Protein AF-A0AAW2D803-F1 (afdb_monomer_lite)

pLDDT: mean 87.12, std 16.49, range [40.22, 98.31]

Foldseek 3Di:
DCLPPPVLCVVLVVVLVVLVVVLVVVVVVCVVVVHDDDVVVSVVVSVVSSSVVSVVVVVPPPPDDDPPDD

Sequence (70 aa):
MELLSTGQLERSRAVREKELLRFLQNIFESAQRKEVVDLGVELMKLTSNMLCKMAASTSCSEKGDEAEKN

InterPro domains:
  IPR036396 Cytochrome P450 superfamily [SSF48264] (2-62)

Organism: NCBI:txid425828

Structure (mmCIF, N/CA/C/O backbone):
data_AF-A0AAW2D803-F1
#
_entry.id   AF-A0AAW2D803-F1
#
loop_
_atom_site.group_PDB
_atom_site.id
_atom_site.type_symbol
_atom_site.label_atom_id
_atom_site.label_alt_id
_atom_site.label_comp_id
_atom_site.label_asym_id
_atom_site.label_entity_id
_atom_site.label_seq_id
_atom_site.pdbx_PDB_ins_code
_atom_site.Cartn_x
_atom_site.Cartn_y
_atom_site.Cartn_z
_atom_site.occupancy
_atom_site.B_iso_or_equiv
_atom_site.auth_seq_id
_atom_site.auth_comp_id
_atom_site.auth_asym_id
_atom_site.auth_atom_id
_atom_site.pdbx_PDB_model_num
ATOM 1 N N . MET A 1 1 ? 2.905 -7.257 -23.076 1.00 67.12 1 MET A N 1
ATOM 2 C CA . MET A 1 1 ? 3.089 -6.464 -21.841 1.00 67.12 1 MET A CA 1
ATOM 3 C C . MET A 1 1 ? 3.550 -7.408 -20.743 1.00 67.12 1 MET A C 1
ATOM 5 O O . MET A 1 1 ? 2.780 -8.267 -20.343 1.00 67.12 1 MET A O 1
ATOM 9 N N . GLU A 1 2 ? 4.789 -7.279 -20.275 1.00 85.25 2 GLU A N 1
ATOM 10 C CA . GLU A 1 2 ? 5.304 -8.071 -19.146 1.00 85.25 2 GLU A CA 1
ATOM 11 C C . GLU A 1 2 ? 5.386 -7.195 -17.893 1.00 85.25 2 GLU A C 1
ATOM 13 O O . GLU A 1 2 ? 6.460 -6.760 -17.475 1.00 85.25 2 GLU A O 1
ATOM 18 N N . LEU A 1 3 ? 4.221 -6.877 -17.325 1.00 89.38 3 LEU A N 1
ATOM 19 C CA . LEU A 1 3 ? 4.076 -5.901 -16.238 1.00 89.38 3 LEU A CA 1
ATOM 20 C C . LEU A 1 3 ? 4.895 -6.252 -14.986 1.00 89.38 3 LEU A C 1
ATOM 22 O O . LEU A 1 3 ? 5.400 -5.366 -14.302 1.00 89.38 3 LEU A O 1
ATOM 26 N N . LEU A 1 4 ? 5.015 -7.549 -14.704 1.00 91.12 4 LEU A N 1
ATOM 27 C CA . LEU A 1 4 ? 5.713 -8.093 -13.539 1.00 91.12 4 LEU A CA 1
ATOM 28 C C . LEU A 1 4 ? 7.095 -8.659 -13.890 1.00 91.12 4 LEU A C 1
ATOM 30 O O . LEU A 1 4 ? 7.687 -9.368 -13.081 1.00 91.12 4 LEU A O 1
ATOM 34 N N . SER A 1 5 ? 7.617 -8.363 -15.085 1.00 92.94 5 SER A N 1
ATOM 35 C CA . SER A 1 5 ? 9.021 -8.651 -15.387 1.00 92.94 5 SER A CA 1
ATOM 36 C C . SER A 1 5 ? 9.927 -7.899 -14.413 1.00 92.94 5 SER A C 1
ATOM 38 O O . SER A 1 5 ? 9.597 -6.804 -13.951 1.00 92.94 5 SER A O 1
ATOM 40 N N . THR A 1 6 ? 11.102 -8.458 -14.135 1.00 93.06 6 THR A N 1
ATOM 41 C CA . THR A 1 6 ? 12.114 -7.835 -13.268 1.00 93.06 6 THR A CA 1
ATOM 42 C C . THR A 1 6 ? 12.428 -6.402 -13.707 1.00 93.06 6 THR A C 1
ATOM 44 O O . THR A 1 6 ? 12.403 -5.486 -12.891 1.00 93.06 6 THR A O 1
ATOM 47 N N . GLY A 1 7 ? 12.603 -6.168 -15.010 1.00 91.12 7 GLY A N 1
ATOM 48 C CA . GLY A 1 7 ? 12.862 -4.831 -15.550 1.00 91.12 7 GLY A CA 1
ATOM 49 C C . GLY A 1 7 ? 11.724 -3.828 -15.313 1.00 91.12 7 GLY A C 1
ATOM 50 O O . GLY A 1 7 ? 11.989 -2.671 -14.985 1.00 91.12 7 GLY A O 1
ATOM 51 N N . GLN A 1 8 ? 10.458 -4.243 -15.443 1.00 91.19 8 GLN A N 1
ATOM 52 C CA . GLN A 1 8 ? 9.323 -3.358 -15.141 1.00 91.19 8 GLN A CA 1
ATOM 53 C C . GLN A 1 8 ? 9.128 -3.161 -13.638 1.00 91.19 8 GLN A C 1
ATOM 55 O O . GLN A 1 8 ? 8.738 -2.072 -13.208 1.00 91.19 8 GLN A O 1
ATOM 60 N N . LEU A 1 9 ? 9.436 -4.171 -12.824 1.00 92.88 9 LEU A N 1
ATOM 61 C CA . LEU A 1 9 ? 9.436 -4.047 -11.371 1.00 92.88 9 LEU A CA 1
ATOM 62 C C . LEU A 1 9 ? 10.478 -3.023 -10.904 1.00 92.88 9 LEU A C 1
ATOM 64 O O . LEU A 1 9 ? 10.146 -2.189 -10.063 1.00 92.88 9 LEU A O 1
ATOM 68 N N . GLU A 1 10 ? 11.678 -3.002 -11.477 1.00 93.44 10 GLU A N 1
ATOM 69 C CA . GLU A 1 10 ? 12.673 -1.974 -11.147 1.00 93.44 10 GLU A CA 1
ATOM 70 C C . GLU A 1 10 ? 12.219 -0.576 -11.588 1.00 93.44 10 GLU A C 1
ATOM 72 O O . GLU A 1 10 ? 12.195 0.356 -10.781 1.00 93.44 10 GLU A O 1
ATOM 77 N N . ARG A 1 11 ? 11.739 -0.428 -12.832 1.00 91.12 11 ARG A N 1
ATOM 78 C CA . ARG A 1 11 ? 11.245 0.864 -13.349 1.00 91.12 11 ARG A CA 1
ATOM 79 C C . ARG A 1 11 ? 10.070 1.432 -12.555 1.00 91.12 11 ARG A C 1
ATOM 81 O O . ARG A 1 11 ? 9.950 2.643 -12.397 1.00 91.12 11 ARG A O 1
ATOM 88 N N . SER A 1 12 ? 9.200 0.571 -12.038 1.00 93.00 12 SER A N 1
ATOM 89 C CA . SER A 1 12 ? 8.015 0.984 -11.278 1.00 93.00 12 SER A CA 1
ATOM 90 C C . SER A 1 12 ? 8.255 1.153 -9.777 1.00 93.00 12 SER A C 1
ATOM 92 O O . SER A 1 12 ? 7.300 1.406 -9.038 1.00 93.00 12 SER A O 1
ATOM 94 N N . ARG A 1 13 ? 9.503 1.054 -9.300 1.00 94.12 13 ARG A N 1
ATOM 95 C CA . ARG A 1 13 ? 9.835 1.184 -7.875 1.00 94.12 13 ARG A CA 1
ATOM 96 C C . ARG A 1 13 ? 9.257 2.458 -7.249 1.00 94.12 13 ARG A C 1
ATOM 98 O O . ARG A 1 13 ? 8.567 2.367 -6.239 1.00 94.12 13 ARG A O 1
ATOM 105 N N . ALA A 1 14 ? 9.454 3.612 -7.888 1.00 93.38 14 ALA A N 1
ATOM 106 C CA . ALA A 1 14 ? 8.943 4.894 -7.395 1.00 93.38 14 ALA A CA 1
ATOM 107 C C . ALA A 1 14 ? 7.403 4.941 -7.335 1.00 93.38 14 ALA A C 1
ATOM 109 O O . ALA A 1 14 ? 6.824 5.497 -6.403 1.00 93.38 14 ALA A O 1
ATOM 110 N N . VAL A 1 15 ? 6.724 4.319 -8.307 1.00 93.25 15 VAL A N 1
ATOM 111 C CA . VAL A 1 15 ? 5.256 4.216 -8.320 1.00 93.25 15 VAL A CA 1
ATOM 112 C C . VAL A 1 15 ? 4.774 3.377 -7.139 1.00 93.25 15 VAL A C 1
ATOM 114 O O . VAL A 1 15 ? 3.872 3.803 -6.420 1.00 93.25 15 VAL A O 1
ATOM 117 N N . ARG A 1 16 ? 5.389 2.210 -6.904 1.00 94.69 16 ARG A N 1
ATOM 118 C CA . ARG A 1 16 ? 5.028 1.343 -5.772 1.00 94.69 16 ARG A CA 1
ATOM 119 C C . ARG A 1 16 ? 5.284 2.022 -4.428 1.00 94.69 16 ARG A C 1
ATOM 121 O O . ARG A 1 16 ? 4.429 1.952 -3.553 1.00 94.69 16 ARG A O 1
ATOM 128 N N . GLU A 1 17 ? 6.413 2.707 -4.272 1.00 96.88 17 GLU A N 1
ATOM 129 C CA . GLU A 1 17 ? 6.742 3.437 -3.044 1.00 96.88 17 GLU A CA 1
ATOM 130 C C . GLU A 1 17 ? 5.704 4.523 -2.735 1.00 96.88 17 GLU A C 1
ATOM 132 O O . GLU A 1 17 ? 5.181 4.588 -1.623 1.00 96.88 17 GLU A O 1
ATOM 137 N N . LYS A 1 18 ? 5.314 5.311 -3.745 1.00 95.88 18 LYS A N 1
ATOM 138 C CA . LYS A 1 18 ? 4.275 6.338 -3.598 1.00 95.88 18 LYS A CA 1
ATOM 139 C C . LYS A 1 18 ? 2.920 5.750 -3.198 1.00 95.88 18 LYS A C 1
ATOM 141 O O . LYS A 1 18 ? 2.252 6.298 -2.322 1.00 95.88 18 LYS A O 1
ATOM 146 N N . GLU A 1 19 ? 2.504 4.646 -3.819 1.00 97.25 19 GLU A N 1
ATOM 147 C CA . GLU A 1 19 ? 1.233 4.004 -3.469 1.00 97.25 19 GLU A CA 1
ATOM 148 C C . GLU A 1 19 ? 1.259 3.388 -2.067 1.00 97.25 19 GLU A C 1
ATOM 150 O O . GLU A 1 19 ? 0.264 3.487 -1.347 1.00 97.25 19 GLU A O 1
ATOM 155 N N . LEU A 1 20 ? 2.390 2.807 -1.655 1.00 97.88 20 LEU A N 1
ATOM 156 C CA . LEU A 1 20 ? 2.566 2.271 -0.306 1.00 97.88 20 LEU A CA 1
ATOM 157 C C . LEU A 1 20 ? 2.496 3.379 0.750 1.00 97.88 20 LEU A C 1
ATOM 159 O O . LEU A 1 20 ? 1.792 3.226 1.745 1.00 97.88 20 LEU A O 1
ATOM 163 N N . LEU A 1 21 ? 3.167 4.512 0.517 1.00 98.12 21 LEU A N 1
ATOM 164 C CA . LEU A 1 21 ? 3.100 5.673 1.408 1.00 98.12 21 LEU A CA 1
ATOM 165 C C . LEU A 1 21 ? 1.666 6.189 1.553 1.00 98.12 21 LEU A C 1
ATOM 167 O O . LEU A 1 21 ? 1.214 6.414 2.673 1.00 98.12 21 LEU A O 1
ATOM 171 N N . ARG A 1 22 ? 0.922 6.304 0.444 1.00 96.81 22 ARG A N 1
ATOM 172 C CA . ARG A 1 22 ? -0.490 6.715 0.478 1.00 96.81 22 ARG A CA 1
ATOM 173 C C . ARG A 1 22 ? -1.352 5.740 1.280 1.00 96.81 22 ARG A C 1
ATOM 175 O O . ARG A 1 22 ? -2.197 6.166 2.058 1.00 96.81 22 ARG A O 1
ATOM 182 N N . PHE A 1 23 ? -1.140 4.437 1.103 1.00 97.94 23 PHE A N 1
ATOM 183 C CA . PHE A 1 23 ? -1.834 3.419 1.892 1.00 97.94 23 PHE A CA 1
ATOM 184 C C . PHE A 1 23 ? -1.541 3.576 3.389 1.00 97.94 23 PHE A C 1
ATOM 186 O O . PHE A 1 23 ? -2.475 3.647 4.183 1.00 97.94 23 PHE A O 1
ATOM 193 N N . LEU A 1 24 ? -0.269 3.702 3.776 1.00 98.25 24 LEU A N 1
ATOM 194 C CA . LEU A 1 24 ? 0.116 3.864 5.180 1.00 98.25 24 LEU A CA 1
ATOM 195 C C . LEU A 1 24 ? -0.471 5.138 5.798 1.00 98.25 24 LEU A C 1
ATOM 197 O O . LEU A 1 24 ? -0.946 5.091 6.930 1.00 98.25 24 LEU A O 1
ATOM 201 N N . GLN A 1 25 ? -0.490 6.248 5.054 1.00 98.12 25 GLN A N 1
ATOM 202 C CA . GLN A 1 25 ? -1.134 7.493 5.483 1.00 98.12 25 GLN A CA 1
ATOM 203 C C . GLN A 1 25 ? -2.629 7.287 5.745 1.00 98.12 25 GLN A C 1
ATOM 205 O O . GLN A 1 25 ? -3.101 7.610 6.832 1.00 98.12 25 GLN A O 1
ATOM 210 N N . ASN A 1 26 ? -3.355 6.658 4.818 1.00 96.69 26 ASN A N 1
ATOM 211 C CA . ASN A 1 26 ? -4.786 6.394 4.984 1.00 96.69 26 ASN A CA 1
ATOM 212 C C . ASN A 1 26 ? -5.082 5.511 6.208 1.00 96.69 26 ASN A C 1
ATOM 214 O O . ASN A 1 26 ? -6.018 5.783 6.965 1.00 96.69 26 ASN A O 1
ATOM 218 N N . ILE A 1 27 ? -4.287 4.455 6.423 1.00 98.25 27 ILE A N 1
ATOM 219 C CA . ILE A 1 27 ? -4.430 3.580 7.595 1.00 98.25 27 ILE A CA 1
ATOM 220 C C . ILE A 1 27 ? -4.132 4.353 8.881 1.00 98.25 27 ILE A C 1
ATOM 222 O O . ILE A 1 27 ? -4.881 4.240 9.851 1.00 98.25 27 ILE A O 1
ATOM 226 N N . PHE A 1 28 ? -3.075 5.167 8.888 1.00 98.19 28 PHE A N 1
ATOM 227 C CA . PHE A 1 28 ? -2.702 5.975 10.044 1.00 98.19 28 PHE A CA 1
ATOM 228 C C . PHE A 1 28 ? -3.791 6.988 10.413 1.00 98.19 28 PHE A C 1
ATOM 230 O O . PHE A 1 28 ? -4.182 7.076 11.575 1.00 98.19 28 PHE A O 1
ATOM 237 N N . GLU A 1 29 ? -4.341 7.699 9.432 1.00 98.25 29 GLU A N 1
ATOM 238 C CA . GLU A 1 29 ? -5.450 8.631 9.643 1.00 98.25 29 GLU A CA 1
ATOM 239 C C . GLU A 1 29 ? -6.706 7.922 10.174 1.00 98.25 29 GLU A C 1
ATOM 241 O O . GLU A 1 29 ? -7.359 8.412 11.096 1.00 98.25 29 GLU A O 1
ATOM 246 N N . SER A 1 30 ? -7.025 6.739 9.644 1.00 97.88 30 SER A N 1
ATOM 247 C CA . SER A 1 30 ? -8.158 5.931 10.121 1.00 97.88 30 SER A CA 1
ATOM 248 C C . SER A 1 30 ? -7.944 5.465 11.565 1.00 97.88 30 SER A C 1
ATOM 250 O O . SER A 1 30 ? -8.860 5.519 12.387 1.00 97.88 30 SER A O 1
ATOM 252 N N . ALA A 1 31 ? -6.708 5.096 11.920 1.00 97.25 31 ALA A N 1
ATOM 253 C CA . ALA A 1 31 ? -6.337 4.739 13.286 1.00 97.25 31 ALA A CA 1
ATOM 254 C C . ALA A 1 31 ? -6.459 5.931 14.251 1.00 97.25 31 ALA A C 1
ATOM 256 O O . ALA A 1 31 ? -6.982 5.770 15.355 1.00 97.25 31 ALA A O 1
ATOM 257 N N . GLN A 1 32 ? -6.054 7.138 13.836 1.00 98.31 32 GLN A N 1
ATOM 258 C CA . GLN A 1 32 ? -6.252 8.362 14.626 1.00 98.31 32 GLN A CA 1
ATOM 259 C C . GLN A 1 32 ? -7.736 8.642 14.895 1.00 98.31 32 GLN A C 1
ATOM 261 O O . GLN A 1 32 ? -8.093 9.082 15.989 1.00 98.31 32 GLN A O 1
ATOM 266 N N . ARG A 1 33 ? -8.607 8.337 13.925 1.00 98.25 33 ARG A N 1
ATOM 267 C CA . ARG A 1 33 ? -10.068 8.435 14.064 1.00 98.25 33 ARG A CA 1
ATOM 268 C C . ARG A 1 33 ? -10.705 7.249 14.799 1.00 98.25 33 ARG A C 1
ATOM 270 O O . ARG A 1 33 ? -11.904 7.282 15.058 1.00 98.25 33 ARG A O 1
ATOM 277 N N . LYS A 1 34 ? -9.916 6.239 15.191 1.00 97.88 34 LYS A N 1
ATOM 278 C CA . LYS A 1 34 ? -10.370 4.980 15.817 1.00 97.88 34 LYS A CA 1
ATOM 279 C C . LYS A 1 34 ? -11.392 4.219 14.962 1.00 97.88 34 LYS A C 1
ATOM 281 O O . LYS A 1 34 ? -12.289 3.565 15.491 1.00 97.88 34 LYS A O 1
ATOM 286 N N . GLU A 1 35 ? -11.263 4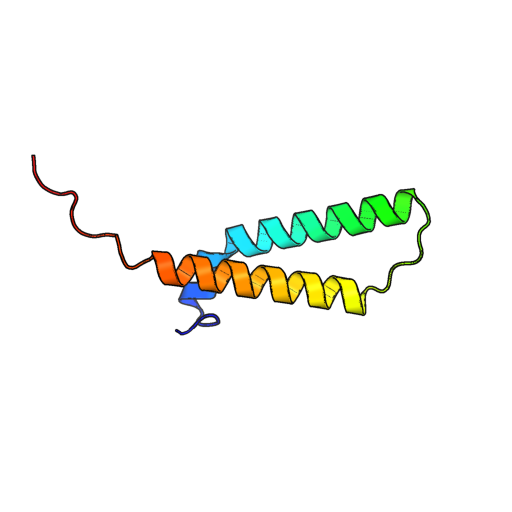.310 13.644 1.00 98.31 35 GLU A N 1
ATOM 287 C CA . GLU A 1 35 ? -12.126 3.603 12.703 1.00 98.31 35 GLU A CA 1
ATOM 288 C C . GLU A 1 35 ? -11.723 2.129 12.595 1.00 98.31 35 GLU A C 1
ATOM 290 O O . GLU A 1 35 ? -10.539 1.784 12.593 1.00 98.31 35 GLU A O 1
ATOM 295 N N . VAL A 1 36 ? -12.718 1.248 12.481 1.00 97.50 36 VAL A N 1
ATOM 296 C CA . VAL A 1 36 ? -12.484 -0.151 12.113 1.00 97.50 36 VAL A CA 1
ATOM 297 C C . VAL A 1 36 ? -12.246 -0.203 10.609 1.00 97.50 36 VAL A C 1
ATOM 299 O O . VAL A 1 36 ? -13.096 0.222 9.830 1.00 97.50 36 VAL A O 1
ATOM 302 N N . VAL A 1 37 ? -11.095 -0.737 10.208 1.00 97.19 37 VAL A N 1
ATOM 303 C CA . VAL A 1 37 ? -10.697 -0.850 8.803 1.00 97.19 37 VAL A CA 1
ATOM 304 C C . VAL A 1 37 ? -10.575 -2.317 8.420 1.00 97.19 37 VAL A C 1
ATOM 306 O O . VAL A 1 37 ? -9.875 -3.085 9.080 1.00 97.19 37 VAL A O 1
ATOM 309 N N . ASP A 1 38 ? -11.217 -2.696 7.317 1.00 97.88 38 ASP A N 1
ATOM 310 C CA . ASP A 1 38 ? -10.961 -3.975 6.660 1.00 97.88 38 ASP A CA 1
ATOM 311 C C . ASP A 1 38 ? -9.656 -3.883 5.856 1.00 97.88 38 ASP A C 1
ATOM 313 O O . ASP A 1 38 ? -9.599 -3.320 4.758 1.00 97.88 38 ASP A O 1
ATOM 317 N N . LEU A 1 39 ? -8.584 -4.443 6.416 1.00 96.81 39 LEU A N 1
ATOM 318 C CA . LEU A 1 39 ? -7.272 -4.444 5.770 1.00 96.81 39 LEU A CA 1
ATOM 319 C C . LEU A 1 39 ? -7.238 -5.275 4.484 1.00 96.81 39 LEU A C 1
ATOM 321 O O . LEU A 1 39 ? -6.446 -4.962 3.598 1.00 96.81 39 LEU A O 1
ATOM 325 N N . GLY A 1 40 ? -8.079 -6.303 4.348 1.00 98.00 40 GLY A N 1
ATOM 326 C CA . GLY A 1 40 ? -8.159 -7.101 3.125 1.00 98.00 40 GLY A CA 1
ATOM 327 C C . GLY A 1 40 ? -8.644 -6.256 1.949 1.00 98.00 40 GLY A C 1
ATOM 328 O O . GLY A 1 40 ? -8.031 -6.262 0.878 1.00 98.00 40 GLY A O 1
ATOM 329 N N . VAL A 1 41 ? -9.688 -5.456 2.176 1.00 97.19 41 VAL A N 1
ATOM 330 C CA . VAL A 1 41 ? -10.207 -4.500 1.186 1.00 97.19 41 VAL A CA 1
ATOM 331 C C . VAL A 1 41 ? -9.170 -3.426 0.852 1.00 97.19 41 VAL A C 1
ATOM 333 O O . VAL A 1 41 ? -8.941 -3.139 -0.326 1.00 97.19 41 VAL A O 1
ATOM 336 N N . GLU A 1 42 ? -8.504 -2.845 1.851 1.00 97.56 42 GLU A N 1
ATOM 337 C CA . GLU A 1 42 ? -7.504 -1.795 1.608 1.00 97.56 42 GLU A CA 1
ATOM 338 C C . GLU A 1 42 ? -6.254 -2.318 0.876 1.00 97.56 42 GLU A C 1
ATOM 340 O O . GLU A 1 42 ? -5.741 -1.654 -0.029 1.00 97.56 42 GLU A O 1
ATOM 345 N N . LEU A 1 43 ? -5.800 -3.539 1.172 1.00 97.88 43 LEU A N 1
ATOM 346 C CA . LEU A 1 43 ? -4.697 -4.185 0.448 1.00 97.88 43 LEU A CA 1
ATOM 347 C C . LEU A 1 43 ? -5.077 -4.548 -0.994 1.00 97.88 43 LEU A C 1
ATOM 349 O O . LEU A 1 43 ? -4.255 -4.407 -1.909 1.00 97.88 43 LEU A O 1
ATOM 353 N N . MET A 1 44 ? -6.325 -4.964 -1.230 1.00 97.56 44 MET A N 1
ATOM 354 C CA . MET A 1 44 ? -6.833 -5.190 -2.585 1.00 97.56 44 MET A CA 1
ATOM 355 C C . MET A 1 44 ? -6.842 -3.880 -3.388 1.00 97.56 44 MET A C 1
ATOM 357 O O . MET A 1 44 ? -6.361 -3.853 -4.525 1.00 97.56 44 MET A O 1
ATOM 361 N N . LYS A 1 45 ? -7.292 -2.769 -2.784 1.00 96.56 45 LYS A N 1
ATOM 362 C CA . LYS A 1 45 ? -7.224 -1.430 -3.399 1.00 96.56 45 LYS A CA 1
ATOM 363 C C . LYS A 1 45 ? -5.785 -1.010 -3.694 1.00 96.56 45 LYS A C 1
ATOM 365 O O . LYS A 1 45 ? -5.523 -0.489 -4.779 1.00 96.56 45 LYS A O 1
ATOM 370 N N . LEU A 1 46 ? -4.851 -1.223 -2.765 1.00 97.50 46 LEU A N 1
ATOM 371 C CA . LEU A 1 46 ? -3.430 -0.916 -2.962 1.00 97.50 46 LEU A CA 1
ATOM 372 C C . LEU A 1 46 ? -2.874 -1.646 -4.190 1.00 97.50 46 LEU A C 1
ATOM 374 O O . LEU A 1 46 ? -2.328 -1.013 -5.095 1.00 97.50 46 LEU A O 1
ATOM 378 N N . THR A 1 47 ? -3.081 -2.962 -4.248 1.00 95.88 47 THR A N 1
ATOM 379 C CA . THR A 1 47 ? -2.590 -3.815 -5.339 1.00 95.88 47 THR A CA 1
ATOM 380 C C . THR A 1 47 ? -3.199 -3.407 -6.679 1.00 95.88 47 THR A C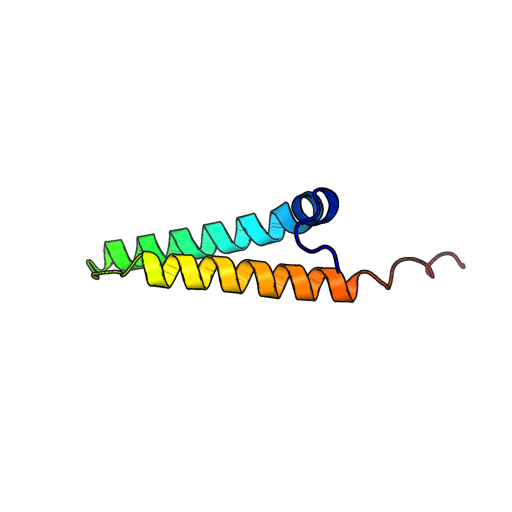 1
ATOM 382 O O . THR A 1 47 ? -2.477 -3.241 -7.663 1.00 95.88 47 THR A O 1
ATOM 385 N N . SER A 1 48 ? -4.513 -3.160 -6.716 1.00 95.12 48 SER A N 1
ATOM 386 C CA . SER A 1 48 ? -5.198 -2.702 -7.928 1.00 95.12 48 SER A CA 1
ATOM 387 C C . SER A 1 48 ? -4.660 -1.355 -8.415 1.00 95.12 48 SER A C 1
ATOM 389 O O . SER A 1 48 ? -4.399 -1.195 -9.606 1.00 95.12 48 SER A O 1
ATOM 391 N N . ASN A 1 49 ? -4.462 -0.389 -7.515 1.00 93.62 49 ASN A N 1
ATOM 392 C CA . ASN A 1 49 ? -3.955 0.934 -7.878 1.00 93.62 49 ASN A CA 1
ATOM 393 C C . ASN A 1 49 ? -2.516 0.879 -8.407 1.00 93.62 49 ASN A C 1
ATOM 395 O O . ASN A 1 49 ? -2.207 1.543 -9.400 1.00 93.62 49 ASN A O 1
ATOM 399 N N . MET A 1 50 ? -1.652 0.074 -7.778 1.00 94.19 50 MET A N 1
ATOM 400 C CA . MET A 1 50 ? -0.285 -0.154 -8.250 1.00 94.19 50 MET A CA 1
ATOM 401 C C . MET A 1 50 ? -0.286 -0.745 -9.661 1.00 94.19 50 MET A C 1
ATOM 403 O O . MET A 1 50 ? 0.340 -0.171 -10.547 1.00 94.19 50 MET A O 1
ATOM 407 N N . LEU A 1 51 ? -1.024 -1.835 -9.899 1.00 93.00 51 LEU A N 1
ATOM 408 C CA . LEU A 1 51 ? -1.055 -2.502 -11.205 1.00 93.00 51 LEU A CA 1
ATOM 409 C C . LEU A 1 51 ? -1.598 -1.592 -12.311 1.00 93.00 51 LEU A C 1
ATOM 411 O O . LEU A 1 51 ? -0.985 -1.516 -13.374 1.00 93.00 51 LEU A O 1
ATOM 415 N N . CYS A 1 52 ? -2.678 -0.845 -12.057 1.00 92.81 52 CYS A N 1
ATOM 416 C CA . CYS A 1 52 ? -3.223 0.111 -13.025 1.00 92.81 52 CYS A CA 1
ATOM 417 C C . CYS A 1 52 ? -2.203 1.197 -13.394 1.00 92.81 52 CYS A C 1
ATOM 419 O O . CYS A 1 52 ? -2.006 1.496 -14.572 1.00 92.81 52 CYS A O 1
ATOM 421 N N . LYS A 1 53 ? -1.516 1.773 -12.399 1.00 91.56 53 LYS A N 1
ATOM 422 C CA . LYS A 1 53 ? -0.498 2.810 -12.630 1.00 91.56 53 LYS A CA 1
ATOM 423 C C . LYS A 1 53 ? 0.728 2.253 -13.334 1.00 91.56 53 LYS A C 1
ATOM 425 O O . LYS A 1 53 ? 1.238 2.889 -14.252 1.00 91.56 53 LYS A O 1
ATOM 430 N N . MET A 1 54 ? 1.184 1.068 -12.942 1.00 93.00 54 MET A N 1
ATOM 431 C CA . MET A 1 54 ? 2.283 0.380 -13.611 1.00 93.00 54 MET A CA 1
ATOM 432 C C . MET A 1 54 ? 1.927 0.103 -15.078 1.00 93.00 54 MET A C 1
ATOM 434 O O . MET A 1 54 ? 2.714 0.441 -15.955 1.00 93.00 54 MET A O 1
ATOM 438 N N . ALA A 1 55 ? 0.723 -0.403 -15.363 1.00 91.31 55 ALA A N 1
ATOM 439 C CA . ALA A 1 55 ? 0.265 -0.681 -16.724 1.00 91.31 55 ALA A CA 1
ATOM 440 C C . ALA A 1 55 ? 0.211 0.594 -17.582 1.00 91.31 55 ALA A C 1
ATOM 442 O O . ALA A 1 55 ? 0.790 0.621 -18.669 1.00 91.31 55 ALA A O 1
ATOM 443 N N . ALA A 1 56 ? -0.373 1.677 -17.057 1.00 87.81 56 ALA A N 1
ATOM 444 C CA . ALA A 1 56 ? -0.415 2.977 -17.732 1.00 87.81 56 ALA A CA 1
ATOM 445 C C . ALA A 1 56 ? 0.989 3.562 -17.986 1.00 87.81 56 ALA A C 1
ATOM 447 O O . ALA A 1 56 ? 1.244 4.173 -19.023 1.00 87.81 56 ALA A O 1
ATOM 448 N N . SER A 1 57 ? 1.924 3.339 -17.058 1.00 80.44 57 SER A N 1
ATOM 449 C CA . SER A 1 57 ? 3.320 3.774 -17.202 1.00 80.44 57 SER A CA 1
ATOM 450 C C . SER A 1 57 ? 4.040 2.990 -18.300 1.00 80.44 57 SER A C 1
ATOM 452 O O . SER A 1 57 ? 4.824 3.561 -19.053 1.00 80.44 57 SER A O 1
ATOM 454 N N . THR A 1 58 ? 3.754 1.690 -18.431 1.00 77.19 58 THR A N 1
ATOM 455 C CA . THR A 1 58 ? 4.341 0.865 -19.495 1.00 77.19 58 THR A CA 1
ATOM 456 C C . THR A 1 58 ? 3.817 1.215 -20.885 1.00 77.19 58 THR A C 1
ATOM 458 O O . THR A 1 58 ? 4.591 1.166 -21.835 1.00 77.19 58 THR A O 1
ATOM 461 N N . SER A 1 59 ? 2.549 1.618 -21.016 1.00 67.69 59 SER A N 1
ATOM 462 C CA . SER A 1 59 ? 1.959 1.999 -22.309 1.00 67.69 59 SER A CA 1
ATOM 463 C C . SER A 1 59 ? 2.464 3.336 -22.861 1.00 67.69 59 SER A C 1
ATOM 465 O O . SER A 1 5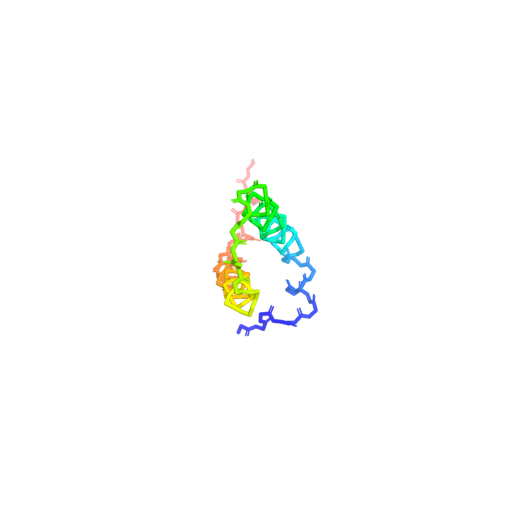9 ? 2.379 3.562 -24.059 1.00 67.69 59 SER A O 1
ATOM 467 N N . CYS A 1 60 ? 3.012 4.218 -22.019 1.00 58.62 60 CYS A N 1
ATOM 468 C CA . CYS A 1 60 ? 3.567 5.508 -22.451 1.00 58.62 60 CYS A CA 1
ATOM 469 C C . CYS A 1 60 ? 5.081 5.465 -22.736 1.00 58.62 60 CYS A C 1
ATOM 471 O O . CYS A 1 60 ? 5.669 6.495 -23.059 1.00 58.62 60 CYS A O 1
ATOM 473 N N . SER A 1 61 ? 5.720 4.295 -22.630 1.00 57.12 61 SER A N 1
ATOM 474 C CA . SER A 1 61 ? 7.171 4.133 -22.800 1.00 57.12 61 SER A CA 1
ATOM 475 C C . SER A 1 61 ? 7.626 3.963 -24.263 1.00 57.12 61 SER A C 1
ATOM 477 O O . SER A 1 61 ? 8.815 3.761 -24.490 1.00 57.12 61 SER A O 1
ATOM 479 N N . GLU A 1 62 ? 6.727 4.058 -25.251 1.00 53.38 62 GLU A N 1
ATOM 480 C CA . GLU A 1 62 ? 7.053 3.964 -26.692 1.00 53.38 62 GLU A CA 1
ATOM 481 C C . GLU A 1 62 ? 7.521 5.293 -27.325 1.00 53.38 62 GLU A C 1
ATOM 483 O O . GLU A 1 62 ? 7.766 5.352 -28.526 1.00 53.38 62 GLU A O 1
ATOM 488 N N . LYS A 1 63 ? 7.690 6.374 -26.551 1.00 48.38 63 LYS A N 1
ATOM 489 C CA . LYS A 1 63 ? 8.244 7.648 -27.049 1.00 48.38 63 LYS A CA 1
ATOM 490 C C . LYS A 1 63 ? 9.539 7.993 -26.334 1.00 48.38 63 LYS A C 1
ATOM 492 O O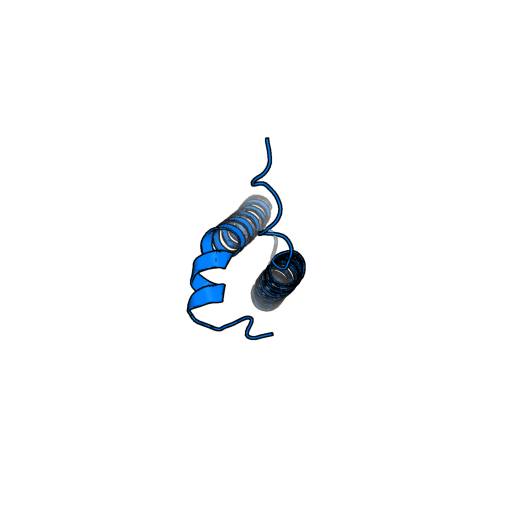 . LYS A 1 63 ? 9.544 8.697 -25.329 1.00 48.38 63 LYS A O 1
ATOM 497 N N . GLY A 1 64 ? 10.635 7.483 -26.872 1.00 50.03 64 GLY A N 1
ATOM 498 C CA . GLY A 1 64 ? 11.975 7.770 -26.386 1.00 50.03 64 GLY A CA 1
ATOM 499 C C . GLY A 1 64 ? 13.033 7.536 -27.449 1.00 50.03 64 GLY A C 1
ATOM 500 O O . GLY A 1 64 ? 14.035 6.918 -27.131 1.00 50.03 64 GLY A O 1
ATOM 501 N N . ASP A 1 65 ? 12.789 7.977 -28.684 1.00 49.88 65 ASP A N 1
ATOM 502 C CA . ASP A 1 65 ? 13.847 8.200 -29.674 1.00 49.88 65 ASP A CA 1
ATOM 503 C C . ASP A 1 65 ? 13.297 9.110 -30.782 1.00 49.88 65 ASP A C 1
ATOM 505 O O . ASP A 1 65 ? 12.588 8.612 -31.638 1.00 49.88 65 ASP A O 1
ATOM 509 N N . GLU A 1 66 ? 13.464 10.437 -30.673 1.00 52.44 66 GLU A N 1
ATOM 510 C CA . GLU A 1 66 ? 13.411 11.440 -31.776 1.00 52.44 66 GLU A CA 1
ATOM 511 C C . GLU A 1 66 ? 13.746 12.851 -31.233 1.00 52.44 66 GLU A C 1
ATOM 513 O O . GLU A 1 66 ? 13.088 13.848 -31.524 1.00 52.44 66 GLU A O 1
ATOM 518 N N . ALA A 1 67 ? 14.785 12.968 -30.403 1.00 54.41 67 ALA A N 1
ATOM 519 C CA . ALA A 1 67 ? 15.321 14.277 -30.023 1.00 54.41 67 ALA A CA 1
ATOM 520 C C . ALA A 1 67 ? 16.848 14.294 -30.126 1.00 54.41 67 ALA A C 1
ATOM 522 O O . ALA A 1 67 ? 17.548 14.645 -29.183 1.00 54.41 67 ALA A O 1
ATOM 523 N N .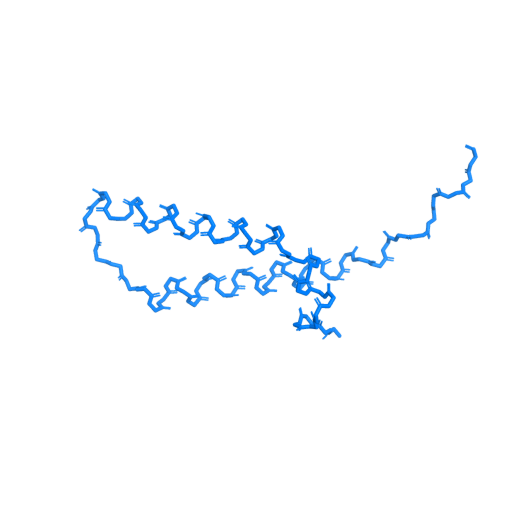 GLU A 1 68 ? 17.349 13.937 -31.308 1.00 56.66 68 GLU A N 1
ATOM 524 C CA . GLU A 1 68 ? 18.673 14.338 -31.774 1.00 56.66 68 GLU A CA 1
ATOM 525 C C . GLU A 1 68 ? 18.536 14.935 -33.182 1.00 56.66 68 GLU A C 1
ATOM 527 O O . GLU A 1 68 ? 18.731 14.256 -34.185 1.00 56.66 68 GLU A O 1
ATOM 532 N N . LYS A 1 69 ? 18.145 16.216 -33.263 1.00 48.66 69 LYS A N 1
ATOM 533 C CA . LYS A 1 69 ? 18.555 17.100 -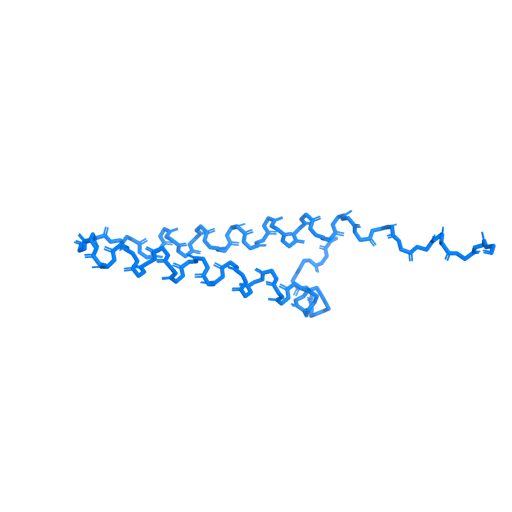34.366 1.00 48.66 69 LYS A CA 1
ATOM 534 C C . LYS A 1 69 ? 18.281 18.575 -34.056 1.00 48.66 69 LYS A C 1
ATOM 536 O O . LYS A 1 69 ? 17.170 19.054 -34.274 1.00 48.66 69 LYS A O 1
ATOM 541 N N . ASN A 1 70 ? 19.311 19.269 -33.573 1.00 40.22 70 ASN A N 1
ATOM 542 C CA . ASN A 1 70 ? 19.831 20.560 -34.064 1.00 40.22 70 ASN A CA 1
ATOM 543 C C . ASN A 1 70 ? 20.670 21.231 -32.974 1.00 40.22 70 ASN A C 1
ATOM 545 O O . ASN A 1 70 ? 20.073 21.664 -31.964 1.00 40.22 70 ASN A O 1
#

Secondary structure (DSSP, 8-state):
--TTSHHHHHHTHHHHHHHHHHHHHHHHHHHHTT----HHHHHHHHHHHHHHHHHHHHHTTT--S-----

Radius of gyration: 16.71 Å; chains: 1; bounding box: 32×29×50 Å